Protein AF-A0A7C3CYR8-F1 (afdb_monomer_lite)

pLDDT: mean 80.02, std 6.59, range [59.47, 91.75]

Sequence (57 aa):
MDIVWLALAFACGWIAQQLTLPPLVGFLAAGFGLRALGADGGELLQQIADLGITLLL

Radius of gyration: 11.91 Å; chains: 1; bounding box: 30×14×31 Å

Secondary structure (DSSP, 8-state):
-HHHHHHHHHHHHHHHHHTTS-HHHHHHHHHHHHHHTT----HHHHHHHHHHHHHH-

Foldseek 3Di:
DQVVLVVQLVVQLVVCVVVVHHSVVSNVCSVVVCVVVVNDNDPVNVVVVVVVVVVVD

Structure (mmCIF, N/CA/C/O backbone):
data_AF-A0A7C3CYR8-F1
#
_entry.id   AF-A0A7C3CYR8-F1
#
loop_
_atom_site.group_PDB
_atom_site.id
_atom_site.type_symbol
_atom_site.label_atom_id
_atom_si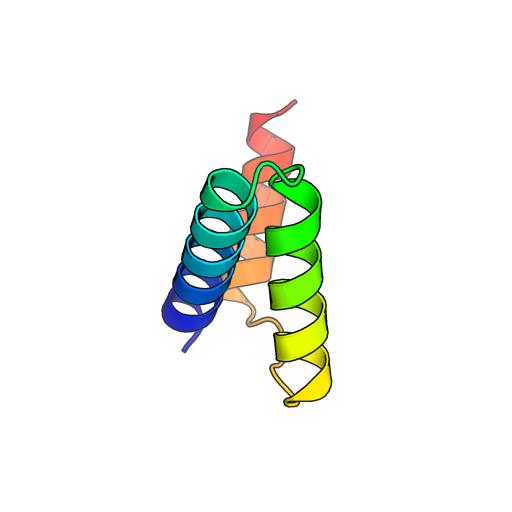te.label_alt_id
_atom_site.label_comp_id
_atom_site.label_asym_id
_atom_site.label_entity_id
_atom_site.label_seq_id
_atom_site.pdbx_PDB_ins_code
_atom_site.Cartn_x
_atom_site.Cartn_y
_atom_site.Cartn_z
_atom_site.occupancy
_atom_site.B_iso_or_equiv
_atom_site.auth_seq_id
_atom_site.auth_comp_id
_atom_site.auth_asym_id
_atom_site.auth_atom_id
_atom_site.pdbx_PDB_model_num
ATOM 1 N N . MET A 1 1 ? 12.027 7.329 -9.761 1.00 59.47 1 MET A N 1
ATOM 2 C CA . MET A 1 1 ? 10.580 7.376 -10.100 1.00 59.47 1 MET A CA 1
ATOM 3 C C . MET A 1 1 ? 9.733 6.771 -8.974 1.00 59.47 1 MET A C 1
ATOM 5 O O . MET A 1 1 ? 8.557 6.500 -9.147 1.00 59.47 1 MET A O 1
ATOM 9 N N . ASP A 1 2 ? 10.319 6.622 -7.787 1.00 66.50 2 ASP A N 1
ATOM 10 C CA . ASP A 1 2 ? 9.847 5.714 -6.735 1.00 66.50 2 ASP A CA 1
ATOM 11 C C . ASP A 1 2 ? 8.975 6.453 -5.713 1.00 66.50 2 ASP A C 1
ATOM 13 O O . ASP A 1 2 ? 7.955 5.947 -5.254 1.00 66.50 2 ASP A O 1
ATOM 17 N N . ILE A 1 3 ? 9.307 7.724 -5.461 1.00 72.38 3 ILE A N 1
ATOM 18 C CA . ILE A 1 3 ? 8.500 8.661 -4.666 1.00 72.38 3 ILE A CA 1
ATOM 19 C C . ILE A 1 3 ? 7.142 8.939 -5.323 1.00 72.38 3 ILE A C 1
ATOM 21 O O . ILE A 1 3 ? 6.150 9.105 -4.622 1.00 72.38 3 ILE A O 1
ATOM 25 N N . VAL A 1 4 ? 7.074 8.963 -6.660 1.00 78.31 4 VAL A N 1
ATOM 26 C CA . VAL A 1 4 ? 5.81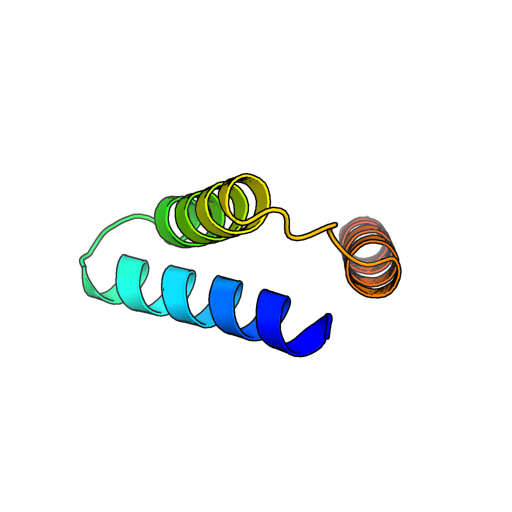7 9.197 -7.393 1.00 78.31 4 VAL A CA 1
ATOM 27 C C . VAL A 1 4 ? 4.839 8.047 -7.156 1.00 78.31 4 VAL A C 1
ATOM 29 O O . VAL A 1 4 ? 3.657 8.286 -6.932 1.00 78.31 4 VAL A O 1
ATOM 32 N N . TRP A 1 5 ? 5.332 6.808 -7.123 1.00 74.50 5 TRP A N 1
ATOM 33 C CA . TRP A 1 5 ? 4.520 5.634 -6.810 1.00 74.50 5 TRP A CA 1
ATOM 34 C C . TRP A 1 5 ? 4.057 5.607 -5.352 1.00 74.50 5 TRP A C 1
ATOM 36 O O . TRP A 1 5 ? 2.898 5.286 -5.088 1.00 74.50 5 TRP A O 1
ATOM 46 N N . LEU A 1 6 ? 4.915 6.021 -4.414 1.00 78.31 6 LEU A N 1
ATOM 47 C CA . LEU A 1 6 ? 4.531 6.166 -3.008 1.00 78.31 6 LEU A CA 1
ATOM 48 C C . LEU A 1 6 ? 3.454 7.249 -2.828 1.00 78.31 6 LEU A C 1
ATOM 50 O O . LEU A 1 6 ? 2.457 7.023 -2.144 1.00 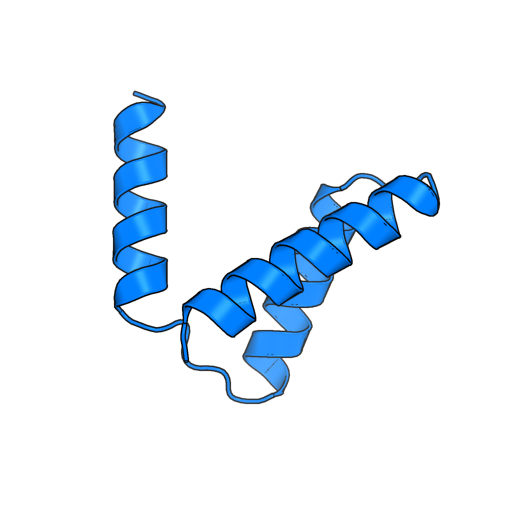78.31 6 LEU A O 1
ATOM 54 N N . ALA A 1 7 ? 3.617 8.397 -3.489 1.00 82.94 7 ALA A N 1
ATOM 55 C CA . ALA A 1 7 ? 2.632 9.473 -3.493 1.00 82.94 7 ALA A CA 1
ATOM 56 C C . ALA A 1 7 ? 1.306 9.032 -4.133 1.00 82.94 7 ALA A C 1
ATOM 58 O O . ALA A 1 7 ? 0.245 9.359 -3.607 1.00 82.94 7 ALA A O 1
ATOM 59 N N . LEU A 1 8 ? 1.347 8.245 -5.215 1.00 83.06 8 LEU A N 1
ATOM 60 C CA . LEU A 1 8 ? 0.153 7.670 -5.840 1.00 83.06 8 LEU A CA 1
ATOM 61 C C . LEU A 1 8 ? -0.571 6.709 -4.887 1.00 83.06 8 LEU A C 1
ATOM 63 O O . LEU A 1 8 ? -1.795 6.771 -4.767 1.00 83.06 8 LEU A O 1
ATOM 67 N N . ALA A 1 9 ? 0.174 5.858 -4.177 1.00 81.88 9 ALA A N 1
ATOM 68 C CA . ALA A 1 9 ? -0.384 4.952 -3.179 1.00 81.88 9 ALA A CA 1
ATOM 69 C C . ALA A 1 9 ? -1.052 5.707 -2.025 1.00 81.88 9 ALA A C 1
ATOM 71 O O . ALA A 1 9 ? -2.184 5.391 -1.655 1.00 81.88 9 ALA A O 1
ATOM 72 N N . PHE A 1 10 ? -0.401 6.757 -1.523 1.00 82.94 10 PHE A N 1
ATOM 73 C CA . PHE A 1 10 ? -0.962 7.628 -0.492 1.00 82.94 10 PHE A CA 1
ATOM 74 C C . PHE A 1 10 ? -2.202 8.384 -0.977 1.00 82.94 10 PHE A C 1
ATOM 76 O O . PHE A 1 10 ? -3.204 8.440 -0.267 1.00 82.94 10 PHE A O 1
ATOM 83 N N . ALA A 1 11 ? -2.167 8.927 -2.196 1.00 86.75 11 ALA A N 1
ATOM 84 C CA . ALA A 1 11 ? -3.295 9.632 -2.791 1.00 86.75 11 ALA A CA 1
ATOM 85 C C . ALA A 1 11 ? -4.497 8.699 -2.997 1.00 86.75 11 ALA A C 1
ATOM 87 O O . ALA A 1 11 ? -5.622 9.064 -2.663 1.00 86.75 11 ALA A O 1
ATOM 88 N N . CYS A 1 12 ? -4.276 7.475 -3.483 1.00 84.38 12 CYS A N 1
ATOM 89 C CA . CYS A 1 12 ? -5.340 6.486 -3.648 1.00 84.38 12 CYS A CA 1
ATOM 90 C C . CYS A 1 12 ? -5.915 6.039 -2.294 1.00 84.38 12 CYS A C 1
ATOM 92 O O . CYS A 1 12 ? -7.134 5.962 -2.141 1.00 84.38 12 CYS A O 1
ATOM 94 N N . GLY A 1 13 ? -5.056 5.824 -1.290 1.00 84.44 13 GLY A N 1
ATOM 95 C CA . GLY A 1 13 ? -5.456 5.578 0.099 1.00 84.44 13 GLY A CA 1
ATOM 96 C C . GLY A 1 13 ? -6.314 6.707 0.678 1.00 84.44 13 GLY A C 1
ATOM 97 O O . GLY A 1 13 ? -7.353 6.441 1.282 1.00 84.44 13 GLY A O 1
ATOM 98 N N . TRP A 1 14 ? -5.928 7.963 0.435 1.00 85.00 14 TRP A N 1
ATOM 99 C CA . TRP A 1 14 ? -6.679 9.150 0.853 1.00 85.00 14 TRP A CA 1
ATOM 100 C C . TRP A 1 14 ? -8.042 9.231 0.158 1.00 85.00 14 TRP A C 1
ATOM 102 O O . TRP A 1 14 ? -9.063 9.450 0.810 1.00 85.00 14 TRP A O 1
ATOM 112 N N . ILE A 1 15 ? -8.084 9.028 -1.161 1.00 86.19 15 ILE A N 1
ATOM 113 C CA . ILE A 1 15 ? -9.328 9.039 -1.941 1.00 86.19 15 ILE A CA 1
ATOM 114 C C . ILE A 1 15 ? -10.273 7.940 -1.445 1.00 86.19 15 ILE A C 1
ATOM 116 O O . ILE A 1 15 ? -11.437 8.225 -1.170 1.00 86.19 15 ILE A O 1
ATOM 120 N N . ALA A 1 16 ? -9.776 6.714 -1.251 1.00 85.06 16 ALA A N 1
ATOM 121 C CA . ALA A 1 16 ? -10.567 5.608 -0.710 1.00 85.06 16 ALA A CA 1
ATOM 122 C C . ALA A 1 16 ? -11.147 5.939 0.674 1.00 85.06 16 ALA A C 1
ATOM 124 O O . ALA A 1 16 ? -12.314 5.647 0.934 1.00 85.06 16 ALA A O 1
ATOM 125 N N . GLN A 1 17 ? -10.371 6.620 1.520 1.00 83.94 17 GLN A N 1
ATOM 126 C CA . GLN A 1 17 ? -10.823 7.062 2.837 1.00 83.94 17 GLN A CA 1
ATOM 127 C C . GLN A 1 17 ? -11.960 8.096 2.746 1.00 83.94 17 GLN A C 1
ATOM 129 O O . GLN A 1 17 ? -12.914 8.018 3.518 1.00 83.94 17 GLN A O 1
ATOM 134 N N . GLN A 1 18 ? -11.919 9.015 1.770 1.00 84.44 18 GLN A N 1
ATOM 135 C CA . GLN A 1 18 ? -13.029 9.951 1.524 1.00 84.44 18 GLN A CA 1
ATOM 136 C C . GLN A 1 18 ? -14.298 9.253 1.021 1.00 84.44 18 GLN A C 1
ATOM 138 O O . GLN A 1 18 ? -15.404 9.700 1.307 1.00 84.44 18 GLN A O 1
ATOM 143 N N . LEU A 1 19 ? -14.152 8.133 0.314 1.00 84.12 19 LEU A N 1
ATOM 144 C CA . LEU A 1 19 ? -15.256 7.289 -0.150 1.00 84.12 19 LEU A CA 1
ATOM 145 C C . LEU A 1 19 ? -15.830 6.375 0.955 1.00 84.12 19 LEU A C 1
ATOM 147 O O . LEU A 1 19 ? -16.582 5.452 0.644 1.00 84.12 19 LEU A O 1
ATOM 151 N N . THR A 1 20 ? -15.510 6.601 2.240 1.00 79.31 20 THR A N 1
ATOM 152 C CA . THR A 1 20 ? -15.873 5.743 3.398 1.00 79.31 20 THR A CA 1
ATOM 153 C C . THR A 1 20 ? -15.374 4.296 3.313 1.00 79.31 20 THR A C 1
ATOM 155 O O . THR A 1 20 ? -15.746 3.451 4.129 1.00 79.31 20 THR A O 1
ATOM 158 N N . LEU A 1 21 ? -14.496 3.997 2.356 1.00 78.94 21 LEU A N 1
ATOM 159 C CA . LEU A 1 21 ? -13.889 2.684 2.209 1.00 78.94 21 LEU A CA 1
ATOM 160 C C . LEU A 1 21 ? -12.656 2.583 3.119 1.00 78.94 21 LEU A C 1
ATOM 162 O O . LEU A 1 21 ? -11.962 3.580 3.340 1.00 78.94 21 LEU A O 1
ATOM 166 N N . PRO A 1 22 ? -12.343 1.385 3.644 1.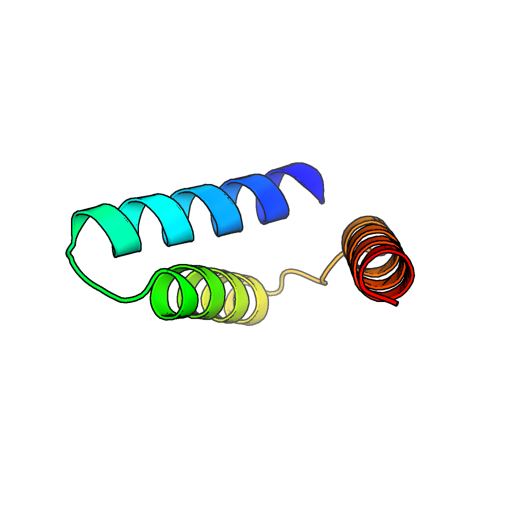00 78.94 22 PRO A N 1
ATOM 167 C CA . PRO A 1 22 ? -11.126 1.181 4.415 1.00 78.94 22 PRO A CA 1
ATOM 168 C C . PRO A 1 22 ? -9.905 1.650 3.605 1.00 78.94 22 PRO A C 1
ATOM 170 O O . PRO A 1 22 ? -9.781 1.263 2.439 1.00 78.94 22 PRO A O 1
ATOM 173 N N . PRO A 1 23 ? -8.968 2.422 4.189 1.00 78.94 23 PRO A N 1
ATOM 174 C CA . PRO A 1 23 ? -7.783 2.918 3.477 1.00 78.94 23 PRO A CA 1
ATOM 175 C C . PRO A 1 23 ? -6.933 1.788 2.874 1.00 78.94 23 PRO A C 1
ATOM 177 O O . PRO A 1 23 ? -6.282 1.982 1.849 1.00 78.94 23 PRO A O 1
ATOM 180 N N . LEU A 1 24 ? -7.016 0.581 3.448 1.00 84.12 24 LEU A N 1
ATOM 181 C CA . LEU A 1 24 ? -6.453 -0.655 2.899 1.00 84.12 24 LEU A CA 1
ATOM 182 C C . LEU A 1 24 ? -6.854 -0.896 1.435 1.00 84.12 24 LEU A C 1
ATOM 184 O O . LEU A 1 24 ? -6.017 -1.320 0.647 1.00 84.12 24 LEU A O 1
ATOM 188 N N . VAL A 1 25 ? -8.099 -0.588 1.051 1.00 86.06 25 VAL A N 1
ATOM 189 C CA . VAL A 1 25 ? -8.597 -0.758 -0.325 1.00 86.06 25 VAL A CA 1
ATOM 190 C C . VAL A 1 25 ? -7.889 0.199 -1.283 1.00 86.06 25 VAL A C 1
ATOM 192 O O . VAL A 1 25 ? -7.510 -0.211 -2.376 1.00 86.06 25 VAL A O 1
ATOM 195 N N . GLY A 1 26 ? -7.657 1.448 -0.870 1.00 83.31 26 GLY A N 1
ATOM 196 C CA . GLY A 1 26 ? -6.937 2.431 -1.684 1.00 83.31 26 GLY A CA 1
ATOM 197 C C . GLY A 1 26 ? -5.459 2.082 -1.855 1.00 83.31 26 GLY A C 1
ATOM 198 O O . GLY A 1 26 ? -4.937 2.143 -2.967 1.00 83.31 26 GLY A O 1
ATOM 199 N N . PHE A 1 27 ? -4.794 1.621 -0.791 1.00 82.12 27 PHE A N 1
ATOM 200 C CA . PHE A 1 27 ? -3.416 1.128 -0.896 1.00 82.12 27 PHE A CA 1
ATOM 201 C C . PHE A 1 27 ? -3.311 -0.118 -1.786 1.00 82.12 27 PHE A C 1
ATOM 203 O O . PHE A 1 27 ? -2.392 -0.208 -2.601 1.00 82.12 27 PHE A O 1
ATOM 210 N N . LEU A 1 28 ? -4.266 -1.050 -1.687 1.00 84.38 28 LEU A N 1
ATOM 211 C CA . LEU A 1 28 ? -4.304 -2.250 -2.524 1.00 84.38 28 LEU A CA 1
ATOM 212 C C . LEU A 1 28 ? -4.572 -1.904 -3.996 1.00 84.38 28 LEU A C 1
ATOM 214 O O . LEU A 1 28 ? -3.897 -2.437 -4.871 1.00 84.38 28 LEU A O 1
ATOM 218 N N . ALA A 1 29 ? -5.514 -0.995 -4.267 1.00 83.75 29 ALA A N 1
ATOM 219 C CA . ALA A 1 29 ? -5.853 -0.539 -5.614 1.00 83.75 29 ALA A CA 1
ATOM 220 C C . ALA A 1 29 ? -4.678 0.181 -6.284 1.00 83.75 29 ALA A C 1
ATOM 222 O O . ALA A 1 29 ? -4.382 -0.090 -7.448 1.00 83.75 29 ALA A O 1
ATOM 223 N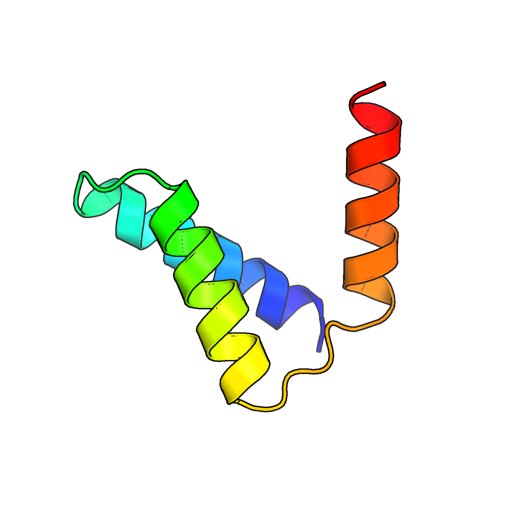 N . ALA A 1 30 ? -3.963 1.031 -5.543 1.00 82.62 30 ALA A N 1
ATOM 224 C CA . ALA A 1 30 ? -2.717 1.603 -6.026 1.00 82.62 30 ALA A CA 1
ATOM 225 C C . ALA A 1 30 ? -1.683 0.509 -6.298 1.00 82.62 30 ALA A C 1
ATOM 227 O O . ALA A 1 30 ? -1.213 0.408 -7.421 1.00 82.62 30 ALA A O 1
ATOM 228 N N . GLY A 1 31 ? -1.384 -0.365 -5.333 1.00 78.25 31 GLY A N 1
ATOM 229 C CA . GLY A 1 31 ? -0.407 -1.446 -5.507 1.00 78.25 31 GLY A CA 1
ATOM 230 C C . GLY A 1 31 ? -0.700 -2.356 -6.706 1.00 78.25 31 GLY A C 1
ATOM 231 O O . GLY A 1 31 ? 0.207 -2.679 -7.471 1.00 78.25 31 GLY A O 1
ATOM 232 N N . PHE A 1 32 ? -1.966 -2.722 -6.917 1.00 82.56 32 PHE A N 1
ATOM 233 C CA . PHE A 1 32 ? -2.396 -3.519 -8.068 1.00 82.56 32 PHE A CA 1
ATOM 234 C C . PHE A 1 32 ? -2.338 -2.741 -9.383 1.00 82.56 32 PHE A C 1
ATOM 236 O O . PHE A 1 32 ? -1.852 -3.282 -10.374 1.00 82.56 32 PHE A O 1
ATOM 243 N N . GLY A 1 33 ? -2.798 -1.486 -9.404 1.00 82.94 33 GLY A N 1
ATOM 244 C CA . GLY A 1 33 ? -2.740 -0.633 -10.593 1.00 82.94 33 GLY A CA 1
ATOM 245 C C . GLY A 1 33 ? -1.301 -0.393 -11.047 1.00 82.94 33 GLY A C 1
ATOM 246 O O . GLY A 1 33 ? -0.989 -0.533 -12.224 1.00 82.94 33 GLY A O 1
ATOM 247 N N . LEU A 1 34 ? -0.407 -0.139 -10.093 1.00 78.62 34 LEU A N 1
ATOM 248 C CA . LEU A 1 34 ? 1.037 -0.016 -10.285 1.00 78.62 34 LEU A CA 1
ATOM 249 C C . LEU A 1 34 ? 1.634 -1.276 -10.915 1.00 78.62 34 LEU A C 1
ATOM 251 O O . LEU A 1 34 ? 2.242 -1.219 -11.983 1.00 78.62 34 LEU A O 1
ATOM 255 N N . ARG A 1 35 ? 1.398 -2.429 -10.283 1.00 76.94 35 ARG A N 1
ATOM 256 C CA . ARG A 1 35 ? 1.875 -3.735 -10.753 1.00 76.94 35 ARG A CA 1
ATOM 257 C C . ARG A 1 35 ? 1.367 -4.049 -12.167 1.00 76.94 35 ARG A C 1
ATOM 259 O O . ARG A 1 35 ? 2.123 -4.563 -12.983 1.00 76.94 35 ARG A O 1
ATOM 266 N N . ALA A 1 36 ? 0.105 -3.724 -12.462 1.00 79.31 36 ALA A N 1
ATOM 267 C CA . ALA A 1 36 ? -0.519 -3.937 -13.771 1.00 79.31 36 ALA A CA 1
ATOM 268 C C . ALA A 1 36 ? 0.029 -3.001 -14.862 1.00 79.31 36 ALA A C 1
ATOM 270 O O . ALA A 1 36 ? 0.087 -3.387 -16.027 1.00 79.31 36 ALA A O 1
ATOM 271 N N . LEU A 1 37 ? 0.464 -1.795 -14.490 1.00 77.56 37 LEU A N 1
ATOM 272 C CA . LEU A 1 37 ? 1.115 -0.831 -15.381 1.00 77.56 37 LEU A CA 1
ATOM 273 C C . LEU A 1 37 ? 2.603 -1.146 -15.635 1.00 77.56 37 LEU A C 1
ATOM 275 O O . LEU A 1 37 ? 3.270 -0.380 -16.325 1.00 77.56 37 LEU A O 1
ATOM 279 N N . GLY A 1 38 ? 3.130 -2.253 -15.096 1.00 71.25 38 GLY A N 1
ATOM 280 C CA . GLY A 1 38 ? 4.544 -2.615 -15.230 1.00 71.25 38 GLY A CA 1
ATOM 281 C C . GLY A 1 38 ? 5.464 -1.779 -14.339 1.00 71.25 38 GLY A C 1
ATOM 282 O O . GLY A 1 38 ? 6.645 -1.632 -14.638 1.00 71.25 38 GLY A O 1
ATOM 283 N N . ALA A 1 39 ? 4.930 -1.204 -13.258 1.00 68.94 39 ALA A N 1
ATOM 284 C CA . ALA A 1 39 ? 5.743 -0.561 -12.243 1.00 68.94 39 ALA A CA 1
ATOM 285 C C . ALA A 1 39 ? 6.544 -1.624 -11.486 1.00 68.94 39 ALA A C 1
ATOM 287 O O . ALA A 1 39 ? 6.005 -2.316 -10.617 1.00 68.94 39 ALA A O 1
ATOM 288 N N . ASP A 1 40 ? 7.833 -1.740 -11.788 1.00 64.69 40 ASP A N 1
ATOM 289 C CA . ASP A 1 40 ? 8.765 -2.389 -10.878 1.00 64.69 40 ASP A CA 1
ATOM 290 C C . ASP A 1 40 ? 8.785 -1.570 -9.586 1.00 64.69 40 ASP A C 1
ATOM 292 O O . ASP A 1 40 ? 9.096 -0.375 -9.590 1.00 64.69 40 ASP A O 1
ATOM 296 N N . GLY A 1 41 ? 8.354 -2.191 -8.485 1.00 64.56 41 GLY A N 1
ATOM 297 C CA . GLY A 1 41 ? 8.444 -1.601 -7.156 1.00 64.56 41 GLY A CA 1
ATOM 298 C C . GLY A 1 41 ? 9.910 -1.300 -6.891 1.00 64.56 41 GLY A C 1
ATOM 299 O O . GLY A 1 41 ? 10.681 -2.213 -6.615 1.00 64.56 41 GLY A O 1
ATOM 300 N N . GLY A 1 42 ? 10.298 -0.042 -7.090 1.00 70.06 42 GLY A N 1
ATOM 301 C CA . GLY A 1 42 ? 11.703 0.316 -7.157 1.00 70.06 42 GLY A CA 1
ATOM 302 C C . GLY A 1 42 ? 12.437 -0.002 -5.865 1.00 70.06 42 GLY A C 1
ATOM 303 O O . GLY A 1 42 ? 11.852 -0.034 -4.783 1.00 70.06 42 GLY A O 1
ATOM 304 N N . GLU A 1 43 ? 13.744 -0.208 -5.981 1.00 72.50 43 GLU A N 1
ATOM 305 C CA . GLU A 1 43 ? 14.638 -0.605 -4.888 1.00 72.50 43 GLU A CA 1
ATOM 306 C C . GLU A 1 43 ? 14.506 0.301 -3.648 1.00 72.50 43 GLU A C 1
ATOM 308 O O . GLU A 1 43 ? 14.546 -0.170 -2.513 1.00 72.50 43 GLU A O 1
ATOM 313 N N . LEU A 1 44 ? 14.217 1.590 -3.857 1.00 73.62 44 LEU A N 1
ATOM 314 C CA . LEU A 1 44 ? 13.919 2.545 -2.787 1.00 73.62 44 LEU A CA 1
ATOM 315 C C . LEU A 1 44 ? 12.627 2.227 -2.017 1.00 73.62 44 LEU A C 1
ATOM 317 O O . LEU A 1 44 ? 12.585 2.380 -0.800 1.00 73.62 44 LEU A O 1
ATOM 321 N N . LEU A 1 45 ? 11.566 1.798 -2.706 1.00 75.62 45 LEU A N 1
ATOM 322 C CA . LEU A 1 45 ? 10.300 1.423 -2.074 1.00 75.62 45 LEU A CA 1
ATOM 323 C C . LEU A 1 45 ? 10.480 0.173 -1.207 1.00 75.62 45 LEU A C 1
ATOM 325 O O . LEU A 1 45 ? 9.934 0.113 -0.107 1.00 75.62 45 LEU A O 1
ATOM 329 N N . GLN A 1 46 ? 11.291 -0.779 -1.677 1.00 78.94 46 GLN A N 1
ATOM 330 C CA . GLN A 1 46 ? 11.656 -1.971 -0.917 1.00 78.94 46 GLN A CA 1
ATOM 331 C C . GLN A 1 46 ? 12.447 -1.599 0.345 1.00 78.94 46 GLN A C 1
ATOM 333 O O . GLN A 1 46 ? 12.094 -2.042 1.433 1.00 78.94 46 GLN A O 1
ATOM 338 N N . GLN A 1 47 ? 13.458 -0.730 0.225 1.00 82.69 47 GLN A N 1
ATOM 339 C CA . GLN A 1 47 ? 14.237 -0.252 1.374 1.00 82.69 47 GLN A CA 1
ATOM 340 C C . GLN A 1 47 ? 13.371 0.487 2.405 1.00 82.69 47 GLN A C 1
ATOM 342 O O . GLN A 1 47 ? 13.523 0.264 3.602 1.00 82.69 47 GLN A O 1
ATOM 347 N N . ILE A 1 48 ? 12.436 1.335 1.962 1.00 82.31 48 ILE A N 1
ATOM 348 C CA . ILE A 1 48 ? 11.514 2.055 2.856 1.00 82.31 48 ILE A CA 1
ATOM 349 C C . ILE A 1 48 ? 10.540 1.091 3.547 1.00 82.31 48 ILE A C 1
ATOM 351 O O . ILE A 1 48 ? 10.251 1.266 4.731 1.00 82.31 48 ILE A O 1
ATOM 355 N N . ALA A 1 49 ? 10.038 0.077 2.836 1.00 82.44 49 ALA A N 1
ATOM 356 C CA . ALA A 1 49 ? 9.164 -0.940 3.415 1.00 82.44 49 ALA A CA 1
ATOM 357 C C . ALA A 1 49 ? 9.887 -1.756 4.497 1.00 82.44 49 ALA A C 1
ATOM 359 O O . ALA A 1 49 ? 9.340 -1.940 5.584 1.00 82.44 49 ALA A O 1
ATOM 360 N N . ASP A 1 50 ? 11.124 -2.178 4.229 1.00 86.94 50 ASP A N 1
ATOM 361 C CA . ASP A 1 50 ? 11.957 -2.918 5.182 1.00 86.94 50 ASP A CA 1
ATOM 362 C C . ASP A 1 50 ? 12.259 -2.073 6.432 1.00 86.94 50 ASP A C 1
ATOM 364 O O . ASP A 1 50 ? 12.090 -2.527 7.567 1.00 86.94 50 ASP A O 1
ATOM 368 N N . LEU A 1 51 ? 12.580 -0.787 6.237 1.00 87.88 51 LEU A N 1
ATOM 369 C CA . LEU A 1 51 ? 12.777 0.170 7.329 1.00 87.88 51 LEU A CA 1
ATOM 370 C C . LEU A 1 51 ? 11.501 0.350 8.169 1.00 87.88 51 LEU A C 1
ATOM 372 O O . LEU A 1 51 ? 11.566 0.410 9.395 1.00 87.88 51 LEU A O 1
ATOM 376 N N . GLY A 1 52 ? 10.338 0.413 7.517 1.00 83.94 52 GLY A N 1
ATOM 377 C CA . GLY A 1 52 ? 9.040 0.534 8.177 1.00 83.94 52 GLY A CA 1
ATOM 378 C C . GLY A 1 52 ? 8.690 -0.686 9.030 1.00 83.94 52 GLY A C 1
ATOM 379 O O . GLY A 1 52 ? 8.213 -0.522 10.150 1.00 83.94 52 GLY A O 1
ATOM 380 N N . ILE A 1 53 ? 8.969 -1.896 8.537 1.00 88.44 53 ILE A N 1
ATOM 381 C CA . ILE A 1 53 ? 8.794 -3.138 9.307 1.00 88.44 53 ILE A CA 1
ATOM 382 C C . ILE A 1 53 ? 9.752 -3.152 10.502 1.00 88.44 53 ILE A C 1
ATOM 384 O O . ILE A 1 53 ? 9.339 -3.478 11.611 1.00 88.44 53 ILE A O 1
ATOM 388 N N . THR A 1 54 ? 11.006 -2.747 10.290 1.00 91.75 54 THR A N 1
ATOM 389 C CA . THR A 1 54 ? 12.024 -2.690 11.350 1.00 91.75 54 THR A CA 1
ATOM 390 C C . THR A 1 54 ? 11.641 -1.714 12.466 1.00 91.75 54 THR A C 1
ATOM 392 O O . THR A 1 54 ? 11.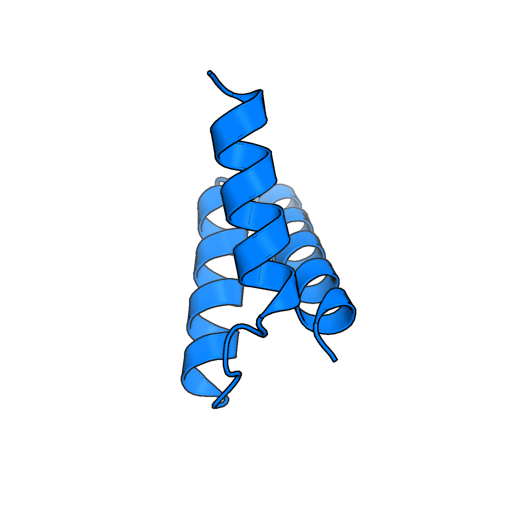895 -2.005 13.624 1.00 91.75 54 THR A O 1
ATOM 395 N N . LEU A 1 55 ? 11.010 -0.580 12.143 1.00 88.31 55 LEU A N 1
ATOM 396 C CA . LEU A 1 55 ? 10.512 0.391 13.130 1.00 88.31 55 LEU A CA 1
ATOM 397 C C . LEU A 1 55 ? 9.244 -0.061 13.872 1.00 88.31 55 LEU A C 1
ATOM 399 O O . LEU A 1 55 ? 8.882 0.549 14.877 1.00 88.31 55 LEU A O 1
ATOM 403 N N . LEU A 1 56 ? 8.528 -1.056 13.344 1.00 86.94 56 LEU A N 1
ATOM 404 C CA . LEU A 1 56 ? 7.322 -1.603 13.967 1.00 86.94 56 LEU A CA 1
ATOM 405 C C . LEU A 1 56 ? 7.647 -2.660 15.039 1.00 86.94 56 LEU A C 1
ATOM 407 O O . LEU A 1 56 ? 6.785 -2.971 15.863 1.00 86.94 56 LEU A O 1
ATOM 411 N N . LEU A 1 57 ? 8.861 -3.219 14.981 1.00 76.00 57 LEU A N 1
ATOM 412 C CA . LEU A 1 57 ? 9.465 -4.111 15.974 1.00 76.00 57 LEU A CA 1
ATOM 413 C C . LEU A 1 57 ? 10.086 -3.304 17.121 1.00 76.00 57 LEU A C 1
ATOM 415 O O . LEU A 1 57 ? 9.961 -3.776 18.273 1.00 76.00 57 LEU A O 1
#